Protein AF-A0A7J6RIP7-F1 (afdb_monomer)

Radius of gyration: 43.26 Å; Cα contacts (8 Å, |Δi|>4): 11; chains: 1; bounding box: 64×61×129 Å

Foldseek 3Di:
DDDDPPPPDQPVVNVVVVVVVVVVVPDDVCPVVVVVVVVVVVVVVVVVVVVVVVVCCVVPPDPVVVVVVVVVVVVVVVVVVVVVVVVVVVVVVVVVVVVVDDQVVVDDVPHDRDPVSVD

Solvent-accessible surface area (backbone atoms only — not comparable to full-atom values): 7184 Å² total; per-residue (Å²): 138,88,80,84,82,76,78,75,74,80,49,70,68,58,54,53,49,52,50,50,50,60,53,55,74,69,54,59,93,57,53,70,60,52,52,50,51,49,51,51,52,50,50,50,50,52,52,51,49,52,54,51,54,50,49,52,39,59,72,75,67,55,61,62,63,59,54,50,57,53,50,50,56,51,51,53,52,52,51,53,50,52,51,52,52,51,51,51,54,52,50,53,54,52,52,55,52,57,71,71,59,61,60,70,77,75,41,55,90,96,54,77,80,62,74,88,56,67,123

Mean predicted aligned error: 14.77 Å

Secondary structure (DSSP, 8-state):
-----------HHHHHHHHHHHHHTTS-TTHHHHHHHHHHHHHHHHHHHHHHHHHHHHHHH--HHHHHHHHHHHHHHHHHHHHHHHHHHHHHHHHHHHHH--GGGGSPTTSPPPGGG--

Sequence (119 aa):
MSSTEAVAKPTAAQRFAKMGASIGSNFKPGTFIYSALFGAALGAGVAGADYLLRNIKVRFADKEHLILMSRQRYLEKQAVFYQQLAEDQQMHRLASLAQEYDPVATRMPFALLEDKYRF

Structure (mmCIF, N/CA/C/O backbone):
data_AF-A0A7J6RIP7-F1
#
_entry.id   AF-A0A7J6RIP7-F1
#
loop_
_atom_site.group_PDB
_atom_site.id
_atom_site.type_symbol
_atom_site.label_atom_id
_atom_site.label_alt_id
_atom_site.label_comp_id
_atom_site.label_asym_id
_atom_site.label_entity_id
_atom_site.label_seq_id
_atom_site.pdbx_PDB_ins_code
_atom_site.Cartn_x
_atom_site.Cartn_y
_atom_site.Cartn_z
_atom_site.occupancy
_atom_site.B_iso_or_equiv
_atom_site.auth_seq_id
_atom_site.auth_comp_id
_atom_site.auth_asym_id
_atom_site.auth_atom_id
_atom_site.pdbx_PDB_model_num
ATOM 1 N N . MET A 1 1 ? 12.588 -43.296 -82.627 1.00 37.88 1 MET A N 1
ATOM 2 C CA . MET A 1 1 ? 13.297 -43.586 -81.360 1.00 37.88 1 MET A CA 1
ATOM 3 C C . MET A 1 1 ? 13.945 -42.274 -80.933 1.00 37.88 1 MET A C 1
ATOM 5 O O . MET A 1 1 ? 14.849 -41.828 -81.613 1.00 37.88 1 MET A O 1
ATOM 9 N N . SER A 1 2 ? 13.229 -41.412 -80.211 1.00 43.38 2 SER A N 1
ATOM 10 C CA . SER A 1 2 ? 13.079 -41.369 -78.743 1.00 43.38 2 SER A CA 1
ATOM 11 C C . SER A 1 2 ? 14.347 -40.914 -78.011 1.00 43.38 2 SER A C 1
ATOM 13 O O . SER A 1 2 ? 15.179 -41.744 -77.660 1.00 43.38 2 SER A O 1
ATOM 15 N N . SER A 1 3 ? 14.421 -39.620 -77.704 1.00 39.91 3 SER A N 1
ATOM 16 C CA . SER A 1 3 ? 15.085 -39.106 -76.496 1.00 39.91 3 SER A CA 1
ATOM 17 C C . SER A 1 3 ? 14.772 -37.615 -76.341 1.00 39.91 3 SER A C 1
ATOM 19 O O . SER A 1 3 ? 15.459 -36.735 -76.845 1.00 39.91 3 SER A O 1
ATOM 2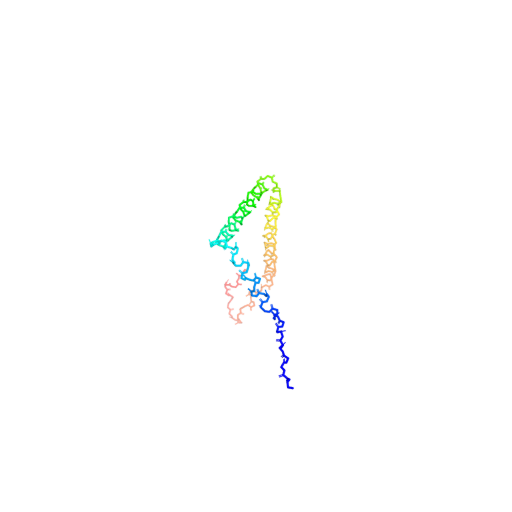1 N N . THR A 1 4 ? 13.666 -37.332 -75.658 1.00 41.09 4 THR A N 1
ATOM 22 C CA . THR A 1 4 ? 13.357 -36.015 -75.101 1.00 41.09 4 THR A CA 1
ATOM 23 C C . THR A 1 4 ? 14.326 -35.730 -73.953 1.00 41.09 4 THR A C 1
ATOM 25 O O . THR A 1 4 ? 14.186 -36.318 -72.879 1.00 41.09 4 THR A O 1
ATOM 28 N N . GLU A 1 5 ? 15.297 -34.838 -74.147 1.00 42.41 5 GLU A N 1
ATOM 29 C CA . GLU A 1 5 ? 16.054 -34.254 -73.037 1.00 42.41 5 GLU A CA 1
ATOM 30 C C . GLU A 1 5 ? 15.128 -33.310 -72.264 1.00 42.41 5 GLU A C 1
ATOM 32 O O . GLU A 1 5 ? 14.867 -32.168 -72.646 1.00 42.41 5 GLU A O 1
ATOM 37 N N . ALA A 1 6 ? 14.562 -33.820 -71.173 1.00 42.50 6 ALA A N 1
ATOM 38 C CA . ALA A 1 6 ? 13.827 -33.013 -70.219 1.00 42.50 6 ALA A CA 1
ATOM 39 C C . ALA A 1 6 ? 14.811 -32.065 -69.518 1.00 42.50 6 ALA A C 1
ATOM 41 O O . ALA A 1 6 ? 15.489 -32.445 -68.564 1.00 42.50 6 ALA A O 1
ATOM 42 N N . VAL A 1 7 ? 14.885 -30.816 -69.983 1.00 52.09 7 VAL A N 1
ATOM 43 C CA . VAL A 1 7 ? 15.550 -29.725 -69.262 1.00 52.09 7 VAL A CA 1
ATOM 44 C C . VAL A 1 7 ? 14.793 -29.516 -67.949 1.00 52.09 7 VAL A C 1
ATOM 46 O O . VAL A 1 7 ? 13.745 -28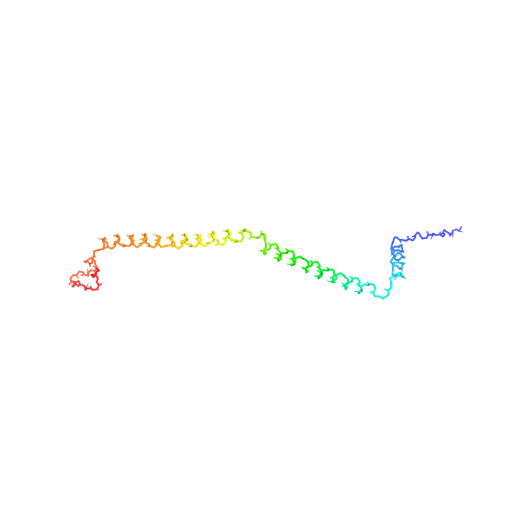.867 -67.901 1.00 52.09 7 VAL A O 1
ATOM 49 N N . ALA A 1 8 ? 15.294 -30.133 -66.878 1.00 55.47 8 ALA A N 1
ATOM 50 C CA . ALA A 1 8 ? 14.724 -30.027 -65.546 1.00 55.47 8 ALA A CA 1
ATOM 51 C C . ALA A 1 8 ? 14.732 -28.554 -65.112 1.00 55.47 8 ALA A C 1
ATOM 53 O O . ALA A 1 8 ? 15.785 -27.952 -64.893 1.00 55.47 8 ALA A O 1
ATOM 54 N N . LYS A 1 9 ? 13.540 -27.952 -65.012 1.00 52.94 9 LYS A N 1
ATOM 55 C CA . LYS A 1 9 ? 13.367 -26.604 -64.460 1.00 52.94 9 LYS A CA 1
ATOM 56 C C . LYS A 1 9 ? 13.974 -26.605 -63.055 1.00 52.94 9 LYS A C 1
ATOM 58 O O . LYS A 1 9 ? 13.563 -27.442 -62.252 1.00 52.94 9 LYS A O 1
ATOM 63 N N . PRO A 1 10 ? 14.917 -25.699 -62.736 1.00 56.84 10 PRO A N 1
ATOM 64 C CA . PRO A 1 10 ? 15.527 -25.680 -61.419 1.00 56.84 10 PRO A CA 1
ATOM 65 C C . PRO A 1 10 ? 14.431 -25.459 -60.383 1.00 56.84 10 PRO A C 1
ATOM 67 O O . PRO A 1 10 ? 13.755 -24.423 -60.388 1.00 56.84 10 PRO A O 1
ATOM 70 N N . THR A 1 11 ? 14.226 -26.468 -59.543 1.00 69.81 11 THR A N 1
ATOM 71 C CA . THR A 1 11 ? 13.192 -26.498 -58.512 1.00 69.81 11 THR A CA 1
ATOM 72 C C . THR A 1 11 ? 13.367 -25.293 -57.592 1.00 69.81 11 THR A C 1
ATOM 74 O O . THR A 1 11 ? 14.492 -24.846 -57.362 1.00 69.81 11 THR A O 1
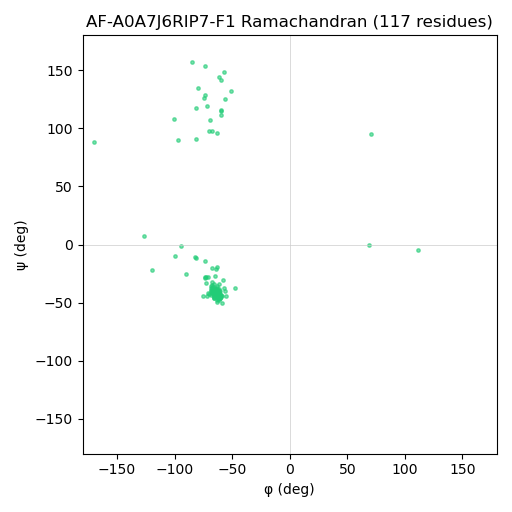ATOM 77 N N . ALA A 1 12 ? 12.276 -24.757 -57.036 1.00 64.12 12 ALA A N 1
ATOM 78 C CA . ALA A 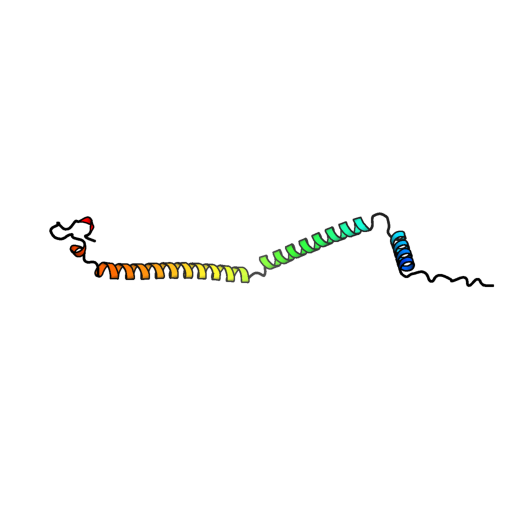1 12 ? 12.316 -23.596 -56.139 1.00 64.12 12 ALA A CA 1
ATOM 79 C C . ALA A 1 12 ? 13.391 -23.740 -55.041 1.00 64.12 12 ALA A C 1
ATOM 81 O O . ALA A 1 12 ? 14.130 -22.795 -54.777 1.00 64.12 12 ALA A O 1
ATOM 82 N N . ALA A 1 13 ? 13.580 -24.953 -54.514 1.00 64.25 13 ALA A N 1
ATOM 83 C CA . ALA A 1 13 ? 14.639 -25.299 -53.566 1.00 64.25 13 ALA A CA 1
ATOM 84 C C . ALA A 1 13 ? 16.067 -24.982 -54.063 1.00 64.25 13 ALA A C 1
ATOM 86 O O . ALA A 1 13 ? 16.880 -24.466 -53.304 1.00 64.25 13 ALA A O 1
ATOM 87 N N . GLN A 1 14 ? 16.379 -25.213 -55.342 1.00 66.38 14 GLN A N 1
ATOM 88 C CA . GLN A 1 14 ? 17.689 -24.897 -55.929 1.00 66.38 14 GLN A CA 1
ATOM 89 C C . GLN A 1 14 ? 17.882 -23.388 -56.133 1.00 66.38 14 GLN A C 1
ATOM 91 O O . GLN A 1 14 ? 19.008 -22.894 -56.071 1.00 66.38 14 GLN A O 1
ATOM 96 N N . ARG A 1 15 ? 16.790 -22.638 -56.339 1.00 65.44 15 ARG A N 1
ATOM 97 C CA . ARG A 1 15 ? 16.818 -21.167 -56.386 1.00 65.44 15 ARG A CA 1
ATOM 98 C C . ARG A 1 15 ? 17.043 -20.579 -54.994 1.00 65.44 15 ARG A C 1
ATOM 100 O O . ARG A 1 15 ? 17.910 -19.725 -54.851 1.00 65.44 15 ARG A O 1
ATOM 107 N N . PHE A 1 16 ? 16.362 -21.098 -53.970 1.00 63.75 16 PHE A N 1
ATOM 108 C CA . PHE A 1 16 ? 16.605 -20.728 -52.571 1.00 63.75 16 PHE A CA 1
ATOM 109 C C . PHE A 1 16 ? 18.019 -21.096 -52.108 1.00 63.75 16 PHE A C 1
ATOM 111 O O . PHE A 1 16 ? 18.663 -20.290 -51.445 1.00 63.75 16 PHE A O 1
ATOM 118 N N . ALA A 1 17 ? 18.547 -22.250 -52.523 1.00 65.81 17 ALA A N 1
ATOM 119 C CA . ALA A 1 17 ? 19.918 -22.656 -52.217 1.00 65.81 17 ALA A CA 1
ATOM 120 C C . ALA A 1 17 ? 20.967 -21.735 -52.869 1.00 65.81 17 ALA A C 1
ATOM 122 O O . ALA A 1 17 ? 21.923 -21.336 -52.210 1.00 65.81 17 ALA A O 1
ATOM 123 N N . LYS A 1 18 ? 20.777 -21.331 -54.135 1.00 62.88 18 LYS A N 1
ATOM 124 C CA . LYS A 1 18 ? 21.670 -20.370 -54.811 1.00 62.88 18 LYS A CA 1
ATOM 125 C C . LYS A 1 18 ? 21.569 -18.960 -54.226 1.00 62.88 18 LYS A C 1
ATOM 127 O O . LYS A 1 18 ? 22.584 -18.278 -54.117 1.00 62.88 18 LYS A O 1
ATOM 132 N N . MET A 1 19 ? 20.375 -18.541 -53.805 1.00 61.41 19 MET A N 1
ATOM 133 C CA . MET A 1 19 ? 20.169 -17.258 -53.132 1.00 61.41 19 MET A CA 1
ATOM 134 C C . MET A 1 19 ? 20.826 -17.256 -51.744 1.00 61.41 19 MET A C 1
ATOM 136 O O . MET A 1 19 ? 21.546 -16.322 -51.415 1.00 61.41 19 MET A O 1
ATOM 140 N N . GLY A 1 20 ? 20.683 -18.343 -50.980 1.00 63.28 20 GLY A N 1
ATOM 141 C CA . GLY A 1 20 ? 21.369 -18.541 -49.700 1.00 63.28 20 GLY A CA 1
ATOM 142 C C . GLY A 1 20 ? 22.893 -18.595 -49.835 1.00 63.28 20 GLY A C 1
ATOM 143 O O . GLY A 1 20 ? 23.592 -17.986 -49.032 1.00 63.28 20 GLY A O 1
ATOM 144 N N . ALA A 1 21 ? 23.417 -19.237 -50.884 1.00 63.62 21 ALA A N 1
ATOM 145 C CA . ALA A 1 21 ? 24.852 -19.276 -51.169 1.00 63.62 21 ALA A CA 1
ATOM 146 C C . ALA A 1 21 ? 25.412 -17.903 -51.585 1.00 63.62 21 ALA A C 1
ATOM 148 O O . ALA A 1 21 ? 26.487 -17.527 -51.130 1.00 63.62 21 ALA A O 1
ATOM 149 N N . SER A 1 22 ? 24.669 -17.126 -52.384 1.00 61.31 22 SER A N 1
ATOM 150 C CA . SER A 1 22 ? 25.060 -15.766 -52.789 1.00 61.31 22 SER A CA 1
ATOM 151 C C . SER A 1 22 ? 24.938 -14.745 -51.654 1.00 61.31 22 SER A C 1
ATOM 153 O O . SER A 1 22 ? 25.645 -13.741 -51.643 1.00 61.31 22 SER A O 1
ATOM 155 N N . ILE A 1 23 ? 24.034 -14.973 -50.702 1.00 62.72 23 ILE A N 1
ATOM 156 C CA . ILE A 1 23 ? 23.911 -14.179 -49.476 1.00 62.72 23 ILE A CA 1
ATOM 157 C C . ILE A 1 23 ? 25.047 -14.553 -48.510 1.00 62.72 23 ILE A C 1
ATOM 159 O O . ILE A 1 23 ? 25.726 -13.676 -47.982 1.00 62.72 23 ILE A O 1
ATOM 163 N N . GLY A 1 24 ? 25.327 -15.849 -48.356 1.00 61.00 24 GLY A N 1
ATOM 164 C CA . GLY A 1 24 ? 26.416 -16.371 -47.531 1.00 61.00 24 GLY A CA 1
ATOM 165 C C . GLY A 1 24 ? 27.811 -15.957 -48.006 1.00 61.00 24 GLY A C 1
ATOM 166 O O . GLY A 1 24 ? 28.662 -15.664 -47.174 1.00 61.00 24 GLY A O 1
ATOM 167 N N . SER A 1 25 ? 28.041 -15.854 -49.319 1.00 62.84 25 SER A N 1
ATOM 168 C CA . SER A 1 25 ? 29.338 -15.451 -49.884 1.00 62.84 25 SER A CA 1
ATOM 169 C C . SER A 1 25 ? 29.660 -13.960 -49.721 1.00 62.84 25 SER A C 1
ATOM 171 O O . SER A 1 25 ? 30.806 -13.567 -49.921 1.00 62.84 25 SER A O 1
ATOM 173 N N . ASN A 1 26 ? 28.668 -13.129 -49.377 1.00 63.62 26 ASN A N 1
ATOM 174 C CA . ASN A 1 26 ? 28.833 -11.687 -49.162 1.00 63.62 26 ASN A CA 1
ATOM 175 C C . ASN A 1 26 ? 28.937 -11.301 -47.677 1.00 63.62 26 ASN A C 1
ATOM 177 O O . ASN A 1 26 ? 29.283 -10.161 -47.359 1.00 63.62 26 ASN A O 1
ATOM 181 N N . PHE A 1 27 ? 28.666 -12.229 -46.755 1.00 63.38 27 PHE A N 1
ATOM 182 C CA . PHE A 1 27 ? 28.858 -11.986 -45.330 1.00 63.38 27 PHE A CA 1
ATOM 183 C C . PHE A 1 27 ? 30.324 -12.190 -44.956 1.00 63.38 27 PHE A C 1
ATOM 185 O O . PHE A 1 27 ? 30.870 -13.288 -45.060 1.00 63.38 27 PHE A O 1
ATOM 192 N N . LYS A 1 28 ? 30.973 -11.117 -44.491 1.00 65.50 28 LYS A N 1
ATOM 193 C CA . LYS A 1 28 ? 32.313 -11.219 -43.905 1.00 65.50 28 LYS A CA 1
ATOM 194 C C . LYS A 1 28 ? 32.251 -12.154 -42.684 1.00 65.50 28 LYS A C 1
ATOM 196 O O . LYS A 1 28 ? 31.280 -12.089 -41.920 1.00 65.50 28 LYS A O 1
ATOM 201 N N . PRO A 1 29 ? 33.265 -13.007 -42.456 1.00 60.62 29 PRO A N 1
ATOM 202 C CA . PRO A 1 29 ? 33.296 -13.859 -41.274 1.00 60.62 29 PRO A CA 1
ATOM 203 C C . PRO A 1 29 ? 33.271 -12.966 -40.026 1.00 60.62 29 PRO A C 1
ATOM 205 O O . PRO A 1 29 ? 34.162 -12.146 -39.824 1.00 60.62 29 PRO A O 1
ATOM 208 N N . GLY A 1 30 ? 32.201 -13.070 -39.232 1.00 66.56 30 GLY A N 1
ATOM 209 C CA . GLY A 1 30 ? 31.992 -12.262 -38.025 1.00 66.56 30 GLY A CA 1
ATOM 210 C C . GLY A 1 30 ? 30.849 -11.241 -38.085 1.00 66.56 30 GLY A C 1
ATOM 211 O O . GLY A 1 30 ? 30.539 -10.656 -37.047 1.00 66.56 30 GLY A O 1
ATOM 212 N N . THR A 1 31 ? 30.163 -11.054 -39.225 1.00 76.94 31 THR A N 1
ATOM 213 C CA . THR A 1 31 ? 29.022 -10.114 -39.314 1.00 76.94 31 THR A CA 1
ATOM 214 C C . THR A 1 31 ? 27.918 -10.427 -38.298 1.00 76.94 31 THR A C 1
ATOM 216 O O . THR A 1 31 ? 27.383 -9.502 -37.696 1.00 76.94 31 THR A O 1
ATOM 219 N N . PHE A 1 32 ? 27.639 -11.707 -38.030 1.00 77.75 32 PHE A N 1
ATOM 220 C CA . PHE A 1 32 ? 26.650 -12.122 -37.027 1.00 77.75 32 PHE A CA 1
ATOM 221 C C . PHE A 1 32 ? 27.025 -11.716 -35.593 1.00 77.75 32 PHE A C 1
ATOM 223 O O . PHE A 1 32 ? 26.173 -11.262 -34.832 1.00 77.75 32 PHE A O 1
ATOM 230 N N . ILE A 1 33 ? 28.304 -11.844 -35.225 1.00 83.88 33 ILE A N 1
ATOM 231 C CA . ILE A 1 33 ? 28.796 -11.468 -33.891 1.00 83.88 33 ILE A CA 1
ATOM 232 C C . ILE A 1 33 ? 28.773 -9.944 -33.753 1.00 83.88 33 ILE A C 1
ATOM 234 O O . ILE A 1 33 ? 28.307 -9.422 -32.743 1.00 83.88 33 ILE A O 1
ATOM 238 N N . TYR A 1 34 ? 29.196 -9.225 -34.795 1.00 83.75 34 TYR A N 1
ATOM 239 C CA . TYR A 1 34 ? 29.135 -7.767 -34.826 1.00 83.75 34 TYR A CA 1
ATOM 240 C C . TYR A 1 34 ? 27.699 -7.247 -34.696 1.00 83.75 34 TYR A C 1
ATOM 242 O O . TYR A 1 34 ? 27.448 -6.366 -33.879 1.00 83.75 34 TYR A O 1
ATOM 250 N N . SER A 1 35 ? 26.737 -7.813 -35.434 1.00 87.62 35 SER A N 1
ATOM 251 C CA . SER A 1 35 ? 25.332 -7.402 -35.334 1.00 87.62 35 SER A CA 1
ATOM 252 C C . SER A 1 35 ? 24.731 -7.704 -33.963 1.00 87.62 35 SER A C 1
ATOM 254 O O . SER A 1 35 ? 23.963 -6.897 -33.447 1.00 87.62 35 SER A O 1
ATOM 256 N N . ALA A 1 36 ? 25.097 -8.836 -33.353 1.00 90.50 36 ALA A N 1
ATOM 257 C CA . ALA A 1 36 ? 24.637 -9.187 -32.013 1.00 90.50 36 ALA A CA 1
ATOM 258 C C . ALA A 1 36 ? 25.186 -8.215 -30.957 1.00 90.50 36 ALA A C 1
ATOM 260 O O . ALA A 1 36 ? 24.426 -7.706 -30.136 1.00 90.50 36 ALA A O 1
ATOM 261 N N . LEU A 1 37 ? 26.483 -7.896 -31.014 1.00 91.38 37 LEU A N 1
ATOM 262 C CA . LEU A 1 37 ? 27.109 -6.937 -30.101 1.00 91.38 37 LEU A CA 1
ATOM 263 C C . LEU A 1 37 ? 26.597 -5.512 -30.320 1.00 91.38 37 LEU A C 1
ATOM 265 O O . LEU A 1 37 ? 26.339 -4.804 -29.351 1.00 91.38 37 LEU A O 1
ATOM 269 N N . PHE A 1 38 ? 26.396 -5.101 -31.572 1.00 93.06 38 PHE A N 1
ATOM 270 C CA . PHE A 1 38 ? 25.806 -3.806 -31.893 1.00 93.06 38 PHE A CA 1
ATOM 271 C C . PHE A 1 38 ? 24.367 -3.707 -31.377 1.00 93.06 38 PHE A C 1
ATOM 273 O O . PHE A 1 38 ? 24.009 -2.712 -30.754 1.00 93.06 38 PHE A O 1
ATOM 280 N N . GLY A 1 39 ? 23.562 -4.759 -31.554 1.00 93.44 39 GLY A N 1
ATOM 281 C CA . GLY A 1 39 ? 22.208 -4.836 -31.005 1.00 93.44 39 GLY A CA 1
ATOM 282 C C . GLY A 1 39 ? 22.190 -4.779 -29.476 1.00 93.44 39 GLY A C 1
ATOM 283 O O . GLY A 1 39 ? 21.389 -4.045 -28.902 1.00 93.44 39 GLY A O 1
ATOM 284 N N . ALA A 1 40 ? 23.110 -5.483 -28.812 1.00 94.25 40 ALA A N 1
ATOM 285 C CA . ALA A 1 40 ? 23.253 -5.433 -27.359 1.00 94.25 40 ALA A CA 1
ATOM 286 C C . ALA A 1 40 ? 23.670 -4.035 -26.866 1.00 94.25 40 ALA A C 1
ATOM 288 O O . ALA A 1 40 ? 23.091 -3.523 -25.908 1.00 94.25 40 ALA A O 1
ATOM 289 N N . ALA A 1 41 ? 24.623 -3.388 -27.541 1.00 94.25 41 ALA A N 1
ATOM 290 C CA . ALA A 1 41 ? 25.070 -2.037 -27.209 1.00 94.25 41 ALA A CA 1
ATOM 291 C C . ALA A 1 41 ? 23.962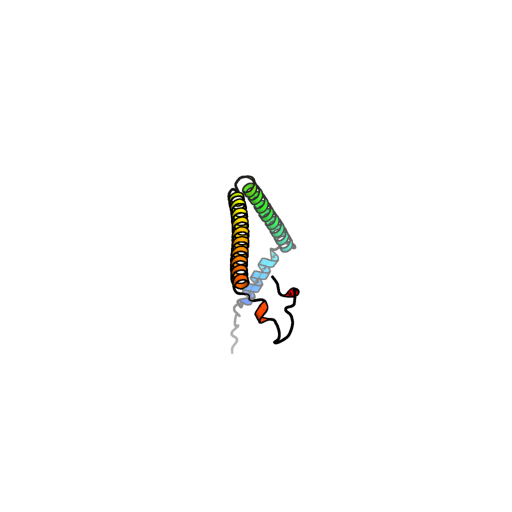 -0.994 -27.419 1.00 94.25 41 ALA A C 1
ATOM 293 O O . ALA A 1 41 ? 23.764 -0.120 -26.576 1.00 94.25 41 ALA A O 1
ATOM 294 N N . LEU A 1 42 ? 23.198 -1.110 -28.508 1.00 96.00 42 LEU A N 1
ATOM 295 C CA . LEU A 1 42 ? 22.061 -0.238 -28.795 1.00 96.00 42 LEU A CA 1
ATOM 296 C C . LEU A 1 42 ? 20.944 -0.455 -27.760 1.00 96.00 42 LEU A C 1
ATOM 298 O O . LEU A 1 42 ? 20.417 0.512 -27.216 1.00 96.00 42 LEU A O 1
ATOM 302 N N . GLY A 1 43 ? 20.653 -1.710 -27.401 1.00 95.12 43 GLY A N 1
ATOM 303 C CA . GLY A 1 43 ? 19.706 -2.045 -26.336 1.00 95.12 43 GLY A CA 1
ATOM 304 C C . GLY A 1 43 ? 20.103 -1.448 -24.983 1.00 95.12 43 GLY A C 1
ATOM 305 O O . GLY A 1 43 ? 19.272 -0.833 -24.315 1.00 95.12 43 GLY A O 1
ATOM 306 N N . ALA A 1 44 ? 21.382 -1.545 -24.612 1.00 96.06 44 ALA A N 1
ATOM 307 C CA . ALA A 1 44 ? 21.906 -0.912 -23.404 1.00 96.06 44 ALA A CA 1
ATOM 308 C C . ALA A 1 44 ? 21.812 0.623 -23.464 1.00 96.06 44 ALA A C 1
ATOM 310 O O . ALA A 1 44 ? 21.442 1.255 -22.475 1.00 96.06 44 ALA A O 1
ATOM 311 N N . GLY A 1 45 ? 22.086 1.223 -24.626 1.00 96.81 45 GLY A N 1
ATOM 312 C CA . GLY A 1 45 ? 21.959 2.664 -24.844 1.00 96.81 45 GLY A CA 1
ATOM 313 C C . GLY A 1 45 ? 20.521 3.167 -24.694 1.00 96.81 45 GLY A C 1
ATOM 314 O O . GLY A 1 45 ? 20.287 4.156 -24.002 1.00 96.81 45 GLY A O 1
ATOM 315 N N . VAL A 1 46 ? 19.549 2.465 -25.283 1.00 96.75 46 VAL A N 1
ATOM 316 C CA . VAL A 1 46 ? 18.121 2.810 -25.176 1.00 96.75 46 VAL A CA 1
ATOM 317 C C . VAL A 1 46 ? 17.628 2.647 -23.743 1.00 96.75 46 VAL A C 1
ATOM 319 O O . VAL A 1 46 ? 16.967 3.546 -23.229 1.00 96.75 46 VAL A O 1
ATOM 322 N N . ALA A 1 47 ? 17.992 1.552 -23.071 1.00 94.62 47 ALA A N 1
ATOM 323 C CA . ALA A 1 47 ? 17.648 1.358 -21.666 1.00 94.62 47 ALA A CA 1
ATOM 324 C C . ALA A 1 47 ? 18.243 2.472 -20.788 1.00 94.62 47 ALA A C 1
ATOM 326 O O . ALA A 1 47 ? 17.542 3.049 -19.961 1.00 94.62 47 ALA A O 1
ATOM 327 N N . GLY A 1 48 ? 19.512 2.830 -21.003 1.00 95.81 48 GLY A N 1
ATOM 328 C CA . GLY A 1 48 ? 20.160 3.935 -20.296 1.00 95.81 48 GLY A CA 1
ATOM 329 C C . GLY A 1 48 ? 19.455 5.276 -20.517 1.00 95.81 48 GLY A C 1
ATOM 330 O O . GLY A 1 48 ? 19.212 6.009 -19.557 1.00 95.81 48 GLY A O 1
ATOM 331 N N . ALA A 1 49 ? 19.071 5.580 -21.759 1.00 95.94 49 ALA A N 1
ATOM 332 C CA . ALA A 1 49 ? 18.323 6.789 -22.089 1.00 95.94 49 ALA A CA 1
ATOM 333 C C . ALA A 1 49 ? 16.937 6.822 -21.420 1.00 95.94 49 ALA A C 1
ATOM 335 O O . ALA A 1 49 ? 16.555 7.860 -20.880 1.00 95.94 49 ALA A O 1
ATOM 336 N N . ASP A 1 50 ? 16.217 5.697 -21.389 1.00 95.88 50 ASP A N 1
ATOM 337 C CA . ASP A 1 50 ? 14.921 5.593 -20.709 1.00 95.88 50 ASP A CA 1
ATOM 338 C C . ASP A 1 50 ? 15.047 5.860 -19.200 1.00 95.88 50 ASP A C 1
ATOM 340 O O . ASP A 1 50 ? 14.306 6.671 -18.639 1.00 95.88 50 ASP A O 1
ATOM 344 N N . TYR A 1 51 ? 16.060 5.283 -18.542 1.00 95.31 51 TYR A N 1
ATOM 345 C CA . TYR A 1 51 ? 16.328 5.556 -17.128 1.00 95.31 51 TYR A CA 1
ATOM 346 C C . TYR A 1 51 ? 16.651 7.028 -16.858 1.00 95.31 51 TYR A C 1
ATOM 348 O O . TYR A 1 51 ? 16.170 7.583 -15.866 1.00 95.31 51 TYR A O 1
ATOM 356 N N . LEU A 1 52 ? 17.428 7.682 -17.725 1.00 95.50 52 LEU A N 1
ATOM 357 C CA . LEU A 1 52 ? 17.736 9.109 -17.592 1.00 95.50 52 LEU A CA 1
ATOM 358 C C . LEU A 1 52 ? 16.485 9.975 -17.766 1.00 95.50 52 LEU A C 1
ATOM 360 O O . LEU A 1 52 ? 16.230 10.854 -16.941 1.00 95.50 52 LEU A O 1
ATOM 364 N N . LEU A 1 53 ? 15.670 9.696 -18.786 1.00 94.62 53 LEU A N 1
ATOM 365 C CA . LEU A 1 53 ? 14.407 10.400 -19.016 1.00 94.62 53 LEU A CA 1
ATOM 366 C C . LEU A 1 53 ? 13.450 10.226 -17.837 1.00 94.62 53 LEU A C 1
ATOM 368 O O . LEU A 1 53 ? 12.853 11.198 -17.367 1.00 94.62 53 LEU A O 1
ATOM 372 N N . ARG A 1 54 ? 13.347 9.009 -17.299 1.00 91.62 54 ARG A N 1
ATOM 373 C CA . ARG A 1 54 ? 12.538 8.734 -16.114 1.00 91.62 54 ARG A CA 1
ATOM 374 C C . ARG A 1 54 ? 13.072 9.461 -14.884 1.00 91.62 54 ARG A C 1
ATOM 376 O O . ARG A 1 54 ? 12.273 10.000 -14.124 1.00 91.62 54 ARG A O 1
ATOM 383 N N . ASN A 1 55 ? 14.390 9.528 -14.699 1.00 92.19 55 ASN A N 1
ATOM 384 C CA . ASN A 1 55 ? 14.996 10.249 -13.580 1.00 92.19 55 ASN A CA 1
ATOM 385 C C . ASN A 1 55 ? 14.658 11.747 -13.630 1.00 92.19 55 ASN A C 1
ATOM 387 O O . ASN A 1 55 ? 14.201 12.310 -12.637 1.00 92.19 55 ASN A O 1
ATOM 391 N N . ILE A 1 56 ? 14.785 12.366 -14.807 1.00 92.88 56 ILE A N 1
ATOM 392 C CA . ILE A 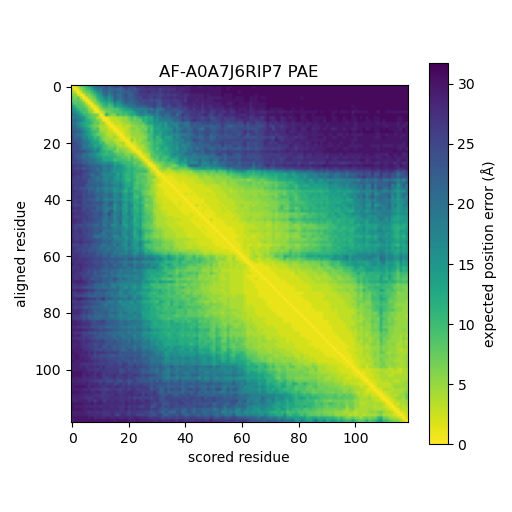1 56 ? 14.414 13.770 -15.027 1.00 92.88 56 ILE A CA 1
ATOM 393 C C . ILE A 1 56 ? 12.917 13.974 -14.763 1.00 92.88 56 ILE A C 1
ATOM 395 O O . ILE A 1 56 ? 12.538 14.898 -14.042 1.00 92.88 56 ILE A O 1
ATOM 399 N N . LYS A 1 57 ? 12.061 13.087 -15.288 1.00 91.81 57 LYS A N 1
ATOM 400 C CA . LYS A 1 57 ? 10.610 13.156 -15.079 1.00 91.81 57 LYS A CA 1
ATOM 401 C C . LYS A 1 57 ? 10.247 13.088 -13.596 1.00 91.81 57 LYS A C 1
ATOM 403 O O . LYS A 1 57 ? 9.509 13.945 -13.122 1.00 91.81 57 LYS A O 1
ATOM 408 N N . VAL A 1 58 ? 10.781 12.110 -12.865 1.00 89.75 58 VAL A N 1
ATOM 409 C CA . VAL A 1 58 ? 10.506 11.935 -11.430 1.00 89.75 58 VAL A CA 1
ATOM 410 C C . VAL A 1 58 ? 11.004 13.136 -10.629 1.00 89.75 58 VAL A C 1
ATOM 412 O O . VAL A 1 58 ? 10.312 13.624 -9.743 1.00 89.75 58 VAL A O 1
ATOM 415 N N . ARG A 1 59 ? 12.188 13.659 -10.958 1.00 87.62 59 ARG A N 1
ATOM 416 C CA . ARG A 1 59 ? 12.806 14.742 -10.191 1.00 87.62 59 ARG A CA 1
ATOM 417 C C . ARG A 1 59 ? 12.124 16.098 -10.376 1.00 87.62 59 ARG A C 1
ATOM 419 O O . ARG A 1 59 ? 12.119 16.888 -9.437 1.00 87.62 59 ARG A O 1
ATOM 426 N N . PHE A 1 60 ? 11.580 16.380 -11.561 1.00 87.44 60 PHE A N 1
ATOM 427 C CA . PHE A 1 60 ? 11.089 17.723 -11.895 1.00 87.44 60 PHE A CA 1
ATOM 428 C C . PHE A 1 60 ? 9.597 17.802 -12.234 1.00 87.44 60 PHE A C 1
ATOM 430 O O . PHE A 1 60 ? 9.016 18.881 -12.125 1.00 87.44 60 PHE A O 1
ATOM 437 N N . ALA A 1 61 ? 8.960 16.700 -12.635 1.00 83.38 61 ALA A N 1
ATOM 438 C CA . ALA A 1 61 ? 7.600 16.709 -13.176 1.00 83.38 61 ALA A CA 1
ATOM 439 C C . ALA A 1 61 ? 6.626 15.747 -12.469 1.00 83.38 61 ALA A C 1
ATOM 441 O O . ALA A 1 61 ? 5.489 15.609 -12.919 1.00 83.38 61 ALA A O 1
ATOM 442 N N . ASP A 1 62 ? 7.021 15.104 -11.367 1.00 82.81 62 ASP A N 1
ATOM 443 C CA . ASP A 1 62 ? 6.163 14.150 -10.657 1.00 82.81 62 ASP A CA 1
ATOM 444 C C . ASP A 1 62 ? 5.432 14.791 -9.469 1.00 82.81 62 ASP A C 1
ATOM 446 O O . ASP A 1 62 ? 5.909 14.835 -8.335 1.00 82.81 62 ASP A O 1
ATOM 450 N N . LYS A 1 63 ? 4.240 15.323 -9.752 1.00 85.44 63 LYS A N 1
ATOM 451 C CA . LYS A 1 63 ? 3.298 15.807 -8.728 1.00 85.44 63 LYS A CA 1
ATOM 452 C C . LYS A 1 63 ? 2.342 14.710 -8.262 1.00 85.44 63 LYS A C 1
ATOM 454 O O . LYS A 1 63 ? 1.830 14.772 -7.145 1.00 85.44 63 LYS A O 1
ATOM 459 N N . GLU A 1 64 ? 2.097 13.718 -9.113 1.00 88.31 64 GLU A N 1
ATOM 460 C CA . GLU A 1 64 ? 1.137 12.643 -8.864 1.00 88.31 64 GLU A CA 1
ATOM 461 C C . GLU A 1 64 ? 1.576 11.779 -7.687 1.00 88.31 64 GLU A C 1
ATOM 463 O O . GLU A 1 64 ? 0.754 11.449 -6.832 1.00 88.31 64 GLU A O 1
ATOM 468 N N . HIS A 1 65 ? 2.876 11.502 -7.572 1.00 87.31 65 HIS A N 1
ATOM 469 C CA . HIS A 1 65 ? 3.422 10.745 -6.454 1.00 87.31 65 HIS A CA 1
ATOM 470 C C . HIS A 1 65 ? 3.065 11.355 -5.088 1.00 87.31 65 HIS A C 1
ATOM 472 O O . HIS A 1 65 ? 2.621 10.646 -4.184 1.00 87.31 65 HIS A O 1
ATOM 478 N N . LEU A 1 66 ? 3.184 12.678 -4.936 1.00 87.69 66 LEU A N 1
ATOM 479 C CA . LEU A 1 66 ? 2.866 13.362 -3.676 1.00 87.69 66 LEU A CA 1
ATOM 480 C C . LEU A 1 66 ? 1.369 13.307 -3.345 1.00 87.69 66 LEU A C 1
ATOM 482 O O . LEU A 1 66 ? 0.996 13.139 -2.181 1.00 87.69 66 LEU A O 1
ATOM 486 N N . ILE A 1 67 ? 0.514 13.419 -4.364 1.00 92.75 67 ILE A N 1
ATOM 487 C CA . ILE A 1 67 ? -0.945 13.330 -4.220 1.00 92.75 67 ILE A CA 1
ATOM 488 C C . ILE A 1 67 ? -1.355 11.909 -3.816 1.00 92.75 67 ILE A C 1
ATOM 490 O O . ILE A 1 67 ? -2.193 11.727 -2.934 1.00 92.75 67 ILE A O 1
ATOM 494 N N . LEU A 1 68 ? -0.748 10.887 -4.418 1.00 94.88 68 LEU A N 1
ATOM 495 C CA . LEU A 1 68 ? -1.026 9.497 -4.067 1.00 94.88 68 LEU A CA 1
ATOM 496 C C . LEU A 1 68 ? -0.570 9.178 -2.641 1.00 94.88 68 LEU A C 1
ATOM 498 O O . LEU A 1 68 ? -1.325 8.573 -1.884 1.00 94.88 68 LEU A O 1
ATOM 502 N N . MET A 1 69 ? 0.605 9.660 -2.233 1.00 93.38 69 MET A N 1
ATOM 503 C CA . MET A 1 69 ? 1.124 9.450 -0.878 1.00 93.38 69 MET A CA 1
ATOM 504 C C . MET A 1 69 ? 0.291 10.145 0.205 1.00 93.38 69 MET A C 1
ATOM 506 O O . MET A 1 69 ? 0.175 9.647 1.328 1.00 93.38 69 MET A O 1
ATOM 510 N N . SER A 1 70 ? -0.293 11.312 -0.076 1.00 94.62 70 SER A N 1
ATOM 511 C CA . SER A 1 70 ? -1.227 11.942 0.866 1.00 94.62 70 SER A CA 1
ATOM 512 C C . SER A 1 70 ? -2.549 11.176 0.935 1.00 94.62 70 SER A C 1
ATOM 514 O O . SER A 1 70 ? -3.050 10.923 2.032 1.00 94.62 70 SER A O 1
ATOM 516 N N . ARG A 1 71 ? -3.071 10.732 -0.215 1.00 97.06 71 ARG A N 1
ATOM 517 C CA . ARG A 1 71 ? -4.307 9.951 -0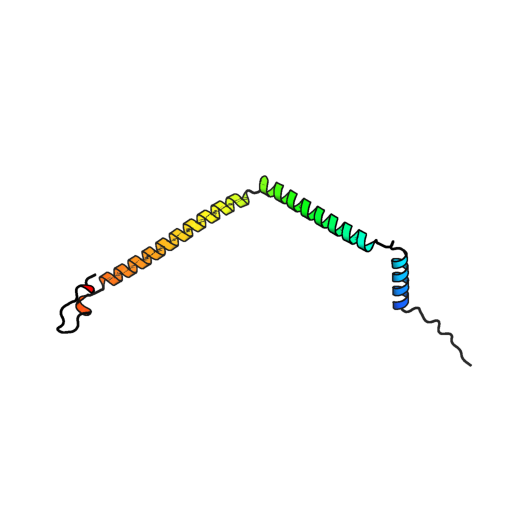.294 1.00 97.06 71 ARG A CA 1
ATOM 518 C C . ARG A 1 71 ? -4.187 8.606 0.415 1.00 97.06 71 ARG A C 1
ATOM 520 O O . ARG A 1 71 ? -5.097 8.238 1.148 1.00 97.06 71 ARG A O 1
ATOM 527 N N . GLN A 1 72 ? -3.070 7.906 0.253 1.00 97.44 72 GLN A N 1
ATOM 528 C CA . GLN A 1 72 ? -2.836 6.627 0.917 1.00 97.44 72 GLN A CA 1
ATOM 529 C C . GLN A 1 72 ? -2.850 6.781 2.444 1.00 97.44 72 GLN A C 1
ATOM 531 O O . GLN A 1 72 ? -3.601 6.085 3.118 1.00 97.44 72 GLN A O 1
ATOM 536 N N . ARG A 1 73 ? -2.133 7.774 2.984 1.00 96.69 73 ARG A N 1
ATOM 537 C CA . ARG A 1 73 ? -2.144 8.064 4.430 1.00 96.69 73 ARG A CA 1
ATOM 538 C C . ARG A 1 73 ? -3.526 8.450 4.954 1.00 96.69 73 ARG A C 1
ATOM 540 O O . ARG A 1 73 ? -3.851 8.168 6.104 1.00 96.69 73 ARG A O 1
ATOM 547 N N . TYR A 1 74 ? -4.337 9.130 4.145 1.00 98.00 74 TYR A N 1
ATOM 548 C CA . TYR A 1 74 ? -5.721 9.429 4.511 1.00 98.00 74 TYR A CA 1
ATOM 549 C C . TYR A 1 74 ? -6.564 8.150 4.607 1.00 98.00 74 TYR A C 1
ATOM 551 O O . TYR A 1 74 ? -7.274 7.960 5.591 1.00 98.00 74 TYR A O 1
ATOM 559 N N . LEU A 1 75 ? -6.435 7.252 3.627 1.00 98.12 75 LEU A N 1
ATOM 560 C CA . LEU A 1 75 ? -7.147 5.973 3.610 1.00 98.12 75 LEU A CA 1
ATOM 561 C C . LEU A 1 75 ? -6.722 5.058 4.763 1.00 98.12 75 LEU A C 1
ATOM 563 O O . LEU A 1 75 ? -7.570 4.413 5.367 1.00 98.12 75 LEU A O 1
ATOM 567 N N . GLU A 1 76 ? -5.438 5.047 5.120 1.00 97.88 76 GLU A N 1
ATOM 568 C CA . GLU A 1 76 ? -4.936 4.302 6.280 1.00 97.88 76 GLU A CA 1
ATOM 569 C C . GLU A 1 76 ? -5.578 4.793 7.583 1.00 97.88 76 GLU A C 1
ATOM 571 O O . GLU A 1 76 ? -6.074 3.990 8.372 1.00 97.88 76 GLU A O 1
ATOM 576 N N . LYS A 1 77 ? -5.660 6.115 7.788 1.00 98.12 77 LYS A N 1
ATOM 577 C CA . LYS A 1 77 ? -6.353 6.690 8.955 1.00 98.12 77 LYS A CA 1
ATOM 578 C C . LYS A 1 77 ? -7.834 6.334 8.971 1.00 98.12 77 LYS A C 1
ATOM 580 O O . LYS A 1 77 ? -8.375 6.012 10.024 1.00 98.12 77 LYS A O 1
ATOM 585 N N . GLN A 1 78 ? -8.479 6.395 7.811 1.00 98.06 78 GLN A N 1
ATOM 586 C CA . GLN A 1 78 ? -9.883 6.036 7.671 1.00 98.06 78 GLN A CA 1
ATOM 587 C C . GLN A 1 78 ? -10.118 4.556 8.010 1.00 98.06 78 GLN A C 1
ATOM 589 O O . GLN A 1 78 ? -11.074 4.240 8.712 1.00 98.06 78 GLN A O 1
ATOM 594 N N . ALA A 1 79 ? -9.236 3.658 7.568 1.00 97.94 79 ALA A N 1
ATOM 595 C CA . ALA A 1 79 ? -9.325 2.234 7.870 1.00 97.94 79 ALA A CA 1
ATOM 596 C C . ALA A 1 79 ? -9.197 1.958 9.376 1.00 97.94 79 ALA A C 1
ATOM 598 O O . ALA A 1 79 ? -10.042 1.265 9.939 1.00 97.94 79 ALA A O 1
ATOM 599 N N . VAL A 1 80 ? -8.199 2.557 10.038 1.00 98.00 80 VAL A N 1
ATOM 600 C CA . VAL A 1 80 ? -8.011 2.417 11.493 1.00 98.00 80 VAL A CA 1
ATOM 601 C C . VAL A 1 80 ? -9.218 2.958 12.261 1.00 98.00 80 VAL A C 1
ATOM 603 O O . VAL A 1 80 ? -9.685 2.315 13.196 1.00 98.00 80 VAL A O 1
ATOM 606 N N . PHE A 1 81 ? -9.768 4.101 11.841 1.00 98.44 81 PHE A N 1
ATOM 607 C CA . PHE A 1 81 ? -10.965 4.670 12.462 1.00 98.44 81 PHE A CA 1
ATOM 608 C C . PHE A 1 81 ? -12.172 3.728 12.370 1.00 98.44 81 PHE A C 1
ATOM 610 O O . PHE A 1 81 ? -12.857 3.505 13.364 1.00 98.44 81 PHE A O 1
ATOM 617 N N . TYR A 1 82 ? -12.428 3.141 11.197 1.00 98.25 82 TYR A N 1
ATOM 618 C CA . TYR A 1 82 ? -13.543 2.204 11.047 1.00 98.25 82 TYR A CA 1
ATOM 619 C C . TYR A 1 82 ? -13.338 0.905 11.816 1.00 98.25 82 TYR A C 1
ATOM 621 O O . TYR A 1 82 ? -14.315 0.336 12.298 1.00 98.25 82 TYR A O 1
ATOM 629 N N . GL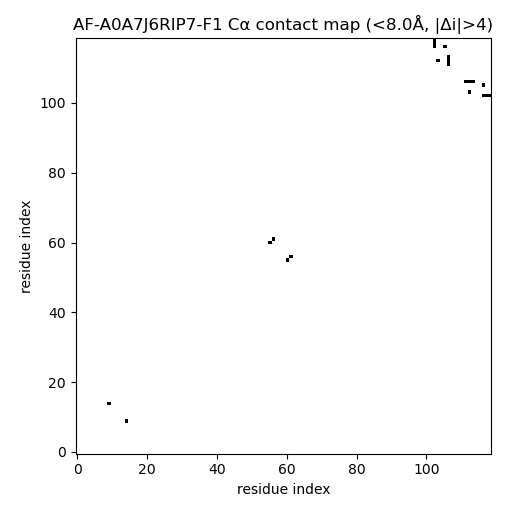N A 1 83 ? -12.095 0.448 11.949 1.00 98.06 83 GLN A N 1
ATOM 630 C CA . GLN A 1 83 ? -11.791 -0.711 12.773 1.00 98.06 83 GLN A CA 1
ATOM 631 C C . GLN A 1 83 ? -12.127 -0.439 14.245 1.00 98.06 83 GLN A C 1
ATOM 633 O O . GLN A 1 83 ? -12.866 -1.213 14.845 1.00 98.06 83 GLN A O 1
ATOM 638 N N . GLN A 1 84 ? -11.665 0.687 14.794 1.00 97.88 84 GLN A N 1
ATOM 639 C CA . GLN A 1 84 ? -11.964 1.080 16.176 1.00 97.88 84 GLN A CA 1
ATOM 640 C C . GLN A 1 84 ? -13.468 1.252 16.401 1.00 97.88 84 GLN A C 1
ATOM 642 O O . GLN A 1 84 ? -14.018 0.727 17.361 1.00 97.88 84 GLN A O 1
ATOM 647 N N . LEU A 1 85 ? -14.162 1.903 15.463 1.00 97.62 85 LEU A N 1
ATOM 648 C CA . LEU A 1 85 ? -15.610 2.068 15.540 1.00 97.62 85 LEU A CA 1
ATOM 649 C C . LEU A 1 85 ? -16.351 0.721 15.552 1.00 97.62 85 LEU A C 1
ATOM 651 O O . LEU A 1 85 ? -17.338 0.565 16.269 1.00 97.62 85 LEU A O 1
ATOM 655 N N . ALA A 1 86 ? -15.900 -0.249 14.755 1.00 97.50 86 ALA A N 1
ATOM 656 C CA . ALA A 1 86 ? -16.492 -1.582 14.735 1.00 97.50 86 ALA A CA 1
ATOM 657 C C . ALA A 1 86 ? -16.232 -2.340 16.047 1.00 97.50 86 ALA A C 1
ATOM 659 O O . ALA A 1 86 ? -17.136 -3.008 16.550 1.00 97.50 86 ALA A O 1
ATOM 660 N N . GLU A 1 87 ? -15.031 -2.214 16.615 1.00 96.88 87 GLU A N 1
ATOM 661 C CA . GLU A 1 87 ? -14.680 -2.784 17.920 1.00 96.88 87 GLU A CA 1
ATOM 662 C C . GLU A 1 87 ? -15.552 -2.180 19.035 1.00 96.88 87 GLU A C 1
ATOM 664 O O . GLU A 1 87 ? -16.179 -2.924 19.789 1.00 96.88 87 GLU A O 1
ATOM 669 N N . ASP A 1 88 ? -15.714 -0.855 19.070 1.00 97.44 88 ASP A N 1
ATOM 670 C CA . ASP A 1 88 ? -16.573 -0.167 20.042 1.00 97.44 88 ASP A CA 1
ATOM 671 C C . ASP A 1 88 ? -18.037 -0.621 19.935 1.00 97.44 88 ASP A C 1
ATOM 673 O O . ASP A 1 88 ? -18.692 -0.913 20.938 1.00 97.44 88 ASP A O 1
ATOM 677 N N . GLN A 1 89 ? -18.559 -0.759 18.713 1.00 97.25 89 GLN A N 1
ATOM 678 C CA . GLN A 1 89 ? -19.914 -1.270 18.483 1.00 97.25 89 GLN A CA 1
ATOM 679 C C . GLN A 1 89 ? -20.091 -2.704 18.997 1.00 97.25 89 GLN A C 1
ATOM 681 O O . GLN A 1 89 ? -21.130 -3.032 19.579 1.00 97.25 89 GLN A O 1
ATOM 686 N N . GLN A 1 90 ? -19.088 -3.565 18.810 1.00 96.44 90 GLN A N 1
ATOM 687 C CA . GLN A 1 90 ? -19.114 -4.924 19.349 1.00 96.44 90 GLN A CA 1
ATOM 688 C C . GLN A 1 90 ? -19.065 -4.917 20.878 1.00 96.44 90 GLN A C 1
ATOM 690 O O . GLN A 1 90 ? -19.836 -5.640 21.509 1.00 96.44 90 GLN A O 1
ATOM 695 N N . MET A 1 91 ? -18.240 -4.060 21.480 1.00 95.50 91 MET A N 1
ATOM 696 C CA . MET A 1 91 ? -18.165 -3.914 22.934 1.00 95.50 91 MET A CA 1
ATOM 697 C C . MET A 1 91 ? -19.483 -3.423 23.532 1.00 95.50 91 MET A C 1
ATOM 699 O O . MET A 1 91 ? -19.935 -3.973 24.534 1.00 95.50 91 MET A O 1
ATOM 703 N N . HIS A 1 92 ? -20.158 -2.463 22.895 1.00 95.81 92 HIS A N 1
ATOM 704 C CA . HIS A 1 92 ? -21.487 -2.021 23.325 1.00 95.81 92 HIS A CA 1
ATOM 705 C C . HIS A 1 92 ? -22.526 -3.143 23.266 1.00 95.81 92 HIS A C 1
ATOM 707 O O . HIS A 1 92 ? -23.346 -3.271 24.176 1.00 95.81 92 HIS A O 1
ATOM 713 N N . ARG A 1 93 ? -22.468 -3.998 22.241 1.00 94.44 93 ARG A N 1
ATOM 714 C CA . ARG A 1 93 ? -23.337 -5.177 22.143 1.00 94.44 93 ARG A CA 1
ATOM 715 C C . ARG A 1 93 ? -23.037 -6.217 23.227 1.00 94.44 93 ARG A C 1
ATOM 717 O O . ARG A 1 93 ? -23.955 -6.833 23.756 1.00 94.44 93 ARG A O 1
ATOM 724 N N . LEU A 1 94 ? -21.770 -6.438 23.565 1.00 93.12 94 LEU A N 1
ATOM 725 C CA . LEU A 1 94 ? -21.409 -7.341 24.662 1.00 93.12 94 LEU A CA 1
ATOM 726 C C . LEU A 1 94 ? -21.839 -6.766 26.017 1.00 93.12 94 LEU A C 1
ATOM 728 O O . LEU A 1 94 ? -22.344 -7.502 26.860 1.00 93.12 94 LEU A O 1
ATOM 732 N N . ALA A 1 95 ? -21.723 -5.450 26.198 1.00 92.81 95 ALA A N 1
ATOM 733 C CA . ALA A 1 95 ? -22.198 -4.765 27.392 1.00 92.81 95 ALA A CA 1
ATOM 734 C C . ALA A 1 95 ? -23.722 -4.884 27.564 1.00 92.81 95 ALA A C 1
ATOM 736 O O . ALA A 1 95 ? -24.180 -5.077 28.686 1.00 92.81 95 ALA A O 1
ATOM 737 N N . SER A 1 96 ? -24.512 -4.833 26.482 1.00 93.62 96 SER A N 1
ATOM 738 C CA . SER A 1 96 ? -25.962 -5.054 26.584 1.00 93.62 96 SER A CA 1
ATOM 739 C C . SER A 1 96 ? -26.305 -6.491 26.989 1.00 93.62 96 SER A C 1
ATOM 741 O O . SER A 1 96 ? -27.210 -6.690 27.786 1.00 93.62 96 SER A O 1
ATOM 743 N N . LEU A 1 97 ? -25.551 -7.491 26.519 1.00 90.25 97 LEU A N 1
ATOM 744 C CA . LEU A 1 97 ? -25.733 -8.885 26.953 1.00 90.25 97 LEU A CA 1
ATOM 745 C C . LEU A 1 97 ? -25.348 -9.092 28.423 1.00 90.25 97 LEU A C 1
ATOM 747 O O . LEU A 1 97 ? -25.991 -9.864 29.125 1.00 90.25 97 LEU A O 1
ATOM 751 N N . ALA A 1 98 ? -24.327 -8.384 28.908 1.00 88.25 98 ALA A N 1
ATOM 752 C CA . ALA A 1 98 ? -23.958 -8.420 30.320 1.00 88.25 98 ALA A CA 1
ATOM 753 C C . ALA A 1 98 ? -25.052 -7.830 31.229 1.00 88.25 98 ALA A C 1
ATOM 755 O O . ALA A 1 98 ? -25.174 -8.252 32.372 1.00 88.25 98 ALA A O 1
ATOM 756 N N . GLN A 1 99 ? -25.881 -6.903 30.733 1.00 88.88 99 GLN A N 1
ATOM 757 C CA . GLN A 1 99 ? -27.040 -6.402 31.488 1.00 88.88 99 GLN A CA 1
ATOM 758 C C . GLN A 1 99 ? -28.157 -7.444 31.622 1.00 88.88 99 GLN A C 1
ATOM 760 O O . GLN A 1 99 ? -28.912 -7.407 32.589 1.00 88.88 99 GLN A O 1
A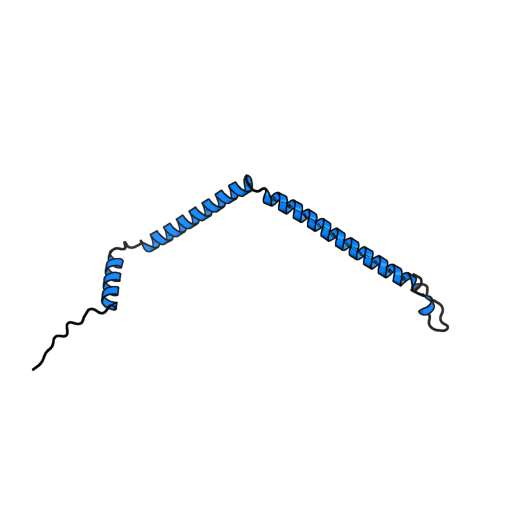TOM 765 N N . GLU A 1 100 ? -28.267 -8.370 30.669 1.00 88.38 100 GLU A N 1
ATOM 766 C CA . GLU A 1 100 ? -29.233 -9.474 30.712 1.00 88.38 100 GLU A CA 1
ATOM 767 C C . GLU A 1 100 ? -28.746 -10.652 31.574 1.00 88.38 100 GLU A C 1
ATOM 769 O O . GLU A 1 100 ? -29.512 -11.572 31.862 1.00 88.38 100 GLU A O 1
ATOM 774 N N . TYR A 1 101 ? -27.474 -10.654 31.980 1.00 88.94 101 TYR A N 1
ATOM 775 C CA . TYR A 1 101 ? -26.878 -11.750 32.729 1.00 88.94 101 TYR A CA 1
ATOM 776 C C . TYR A 1 101 ? -27.399 -11.803 34.172 1.00 88.94 101 TYR A C 1
ATOM 778 O O . TYR A 1 101 ? -27.176 -10.892 34.969 1.00 88.94 101 TYR A O 1
ATOM 786 N N . ASP A 1 102 ? -28.046 -12.917 34.523 1.00 87.56 102 ASP A N 1
ATOM 787 C CA . ASP A 1 102 ? -28.434 -13.238 35.896 1.00 87.56 102 ASP A CA 1
ATOM 788 C C . ASP A 1 102 ? -27.440 -14.243 36.513 1.00 87.56 102 ASP A C 1
ATOM 790 O O . ASP A 1 102 ? -27.459 -15.429 36.158 1.00 87.56 102 ASP A O 1
ATOM 794 N N . PRO A 1 103 ? -26.586 -13.822 37.467 1.00 86.12 103 PRO A N 1
ATOM 795 C CA . PRO A 1 103 ? -25.629 -14.716 38.111 1.00 86.12 103 PRO A CA 1
ATOM 796 C C . PRO A 1 103 ? -26.301 -15.770 38.998 1.00 86.12 103 PRO A C 1
ATOM 798 O O . PRO A 1 103 ? -25.688 -16.788 39.300 1.00 86.12 103 PRO A O 1
ATOM 801 N N . VAL A 1 104 ? -27.548 -15.569 39.434 1.00 83.69 104 VAL A N 1
ATOM 802 C CA . VAL A 1 104 ? -28.246 -16.528 40.304 1.00 83.69 104 VAL A CA 1
ATOM 803 C C . VAL A 1 104 ? -28.676 -17.768 39.523 1.00 83.69 104 VAL A C 1
ATOM 805 O O . VAL A 1 104 ? -28.718 -18.861 40.092 1.00 83.69 104 VAL A O 1
ATOM 808 N N . ALA A 1 105 ? -28.925 -17.625 38.219 1.00 85.44 105 ALA A N 1
ATOM 809 C CA . ALA A 1 105 ? -29.315 -18.723 37.340 1.00 85.44 105 ALA A CA 1
ATOM 810 C C . ALA A 1 105 ? -28.226 -19.801 37.185 1.00 85.44 105 ALA A C 1
ATOM 812 O O . ALA A 1 105 ? -28.541 -20.939 36.841 1.00 85.44 105 ALA A O 1
ATOM 813 N N . THR A 1 106 ? -26.954 -19.489 37.465 1.00 83.69 106 THR A N 1
ATOM 814 C CA . THR A 1 106 ? -25.854 -20.469 37.388 1.00 83.69 106 THR A CA 1
ATOM 815 C C . THR A 1 106 ? -25.755 -21.363 38.626 1.00 83.69 106 THR A C 1
ATOM 817 O O . THR A 1 106 ? -25.045 -22.371 38.616 1.00 83.69 106 THR A O 1
ATOM 820 N N . ARG A 1 107 ? -26.473 -21.026 39.704 1.00 84.31 107 ARG A N 1
ATOM 821 C CA . ARG A 1 107 ? -26.452 -21.766 40.966 1.00 84.31 107 ARG A CA 1
ATOM 822 C C . ARG A 1 107 ? -27.234 -23.071 40.837 1.00 84.31 107 ARG A C 1
ATOM 824 O O . ARG A 1 107 ? -28.426 -23.069 40.537 1.00 84.31 107 ARG A O 1
ATOM 831 N N . MET A 1 108 ? -26.592 -24.188 41.172 1.00 84.31 108 MET A N 1
ATOM 832 C CA . MET A 1 108 ? -27.292 -25.465 41.323 1.00 84.31 108 MET A CA 1
ATOM 833 C C . MET A 1 108 ? -28.336 -25.369 42.450 1.00 84.31 108 MET A C 1
ATOM 835 O O . MET A 1 108 ? -28.081 -24.711 43.467 1.00 84.31 108 MET A O 1
ATOM 839 N N . PRO A 1 109 ? -29.503 -26.028 42.328 1.00 86.19 109 PRO A N 1
ATOM 840 C CA . PRO A 1 109 ? -30.488 -26.057 43.402 1.00 86.19 109 PRO A CA 1
ATOM 841 C C . PRO A 1 109 ? -29.833 -26.480 44.725 1.00 86.19 109 PRO A C 1
ATOM 843 O O . PRO A 1 109 ? -29.090 -27.456 44.768 1.00 86.19 109 PRO A O 1
ATOM 846 N N . PHE A 1 110 ? -30.099 -25.728 45.796 1.00 85.38 110 PHE A N 1
ATOM 847 C CA . PHE A 1 110 ? -29.552 -25.929 47.152 1.00 85.38 110 PHE A CA 1
ATOM 848 C C . PHE A 1 110 ? -28.046 -25.661 47.356 1.00 85.38 110 PHE A C 1
ATOM 850 O O . PHE A 1 110 ? -27.585 -25.744 48.491 1.00 85.38 110 PHE A O 1
ATOM 857 N N . ALA A 1 111 ? -27.289 -25.264 46.328 1.00 84.38 111 ALA A N 1
ATOM 858 C CA . ALA A 1 111 ? -25.907 -24.799 46.492 1.00 84.38 111 ALA A CA 1
ATOM 859 C C . ALA A 1 111 ? -25.851 -23.300 46.847 1.00 84.38 111 ALA A C 1
ATOM 861 O O . ALA A 1 111 ? -26.790 -22.560 46.553 1.00 84.38 111 ALA A O 1
ATOM 862 N N . LEU A 1 112 ? -24.767 -22.835 47.475 1.00 83.25 112 LEU A N 1
ATOM 863 C CA . LEU A 1 112 ? -24.489 -21.400 47.650 1.00 83.25 112 LEU A CA 1
ATOM 864 C C . LEU A 1 112 ? -24.034 -20.790 46.315 1.00 83.25 112 LEU A C 1
ATOM 866 O O . LEU A 1 112 ? -23.503 -21.494 45.459 1.00 83.25 112 LEU A O 1
ATOM 870 N N . LEU A 1 113 ? -24.259 -19.488 46.126 1.00 81.12 113 LEU A N 1
ATOM 871 C CA . LEU A 1 113 ? -23.765 -18.785 44.941 1.00 81.12 113 LEU A CA 1
ATOM 872 C C . LEU A 1 113 ? -22.250 -18.575 45.061 1.00 81.12 113 LEU A C 1
ATOM 874 O O . LEU A 1 113 ? -21.781 -18.060 46.074 1.00 81.12 113 LEU A O 1
ATOM 878 N N . GLU A 1 114 ? -21.499 -18.960 44.033 1.00 83.38 114 GLU A N 1
ATOM 879 C CA . GLU A 1 114 ? -20.052 -18.743 43.981 1.00 83.38 114 GLU A CA 1
ATOM 880 C C . GLU A 1 114 ? -19.731 -17.298 43.563 1.00 83.38 114 GLU A C 1
ATOM 882 O O . GLU A 1 114 ? -20.270 -16.796 42.575 1.00 83.38 114 GLU A O 1
ATOM 887 N N . ASP A 1 115 ? -18.790 -16.649 44.260 1.00 83.62 115 ASP A N 1
ATOM 888 C CA . ASP A 1 115 ? -18.372 -15.266 43.962 1.00 83.62 115 ASP A CA 1
ATOM 889 C C . ASP A 1 115 ? -17.741 -15.105 42.568 1.00 83.62 115 ASP A C 1
ATOM 891 O O . ASP A 1 115 ? -17.733 -14.009 42.018 1.00 83.62 115 ASP A O 1
ATOM 895 N N . LYS A 1 116 ? -17.279 -16.197 41.945 1.00 85.00 116 LYS A N 1
ATOM 896 C CA . LYS A 1 116 ? -16.722 -16.204 40.582 1.00 85.00 116 LYS A CA 1
ATOM 897 C C . LYS A 1 116 ? -17.699 -15.677 39.523 1.00 85.00 116 LYS A C 1
ATOM 899 O O . LYS A 1 116 ? -17.262 -15.154 38.503 1.00 85.00 116 LYS A O 1
ATOM 904 N N . TYR A 1 117 ? -18.999 -15.863 39.731 1.00 83.06 117 TYR A N 1
ATOM 905 C CA . TYR A 1 117 ? -20.027 -15.526 38.744 1.00 83.06 117 TYR A CA 1
ATOM 906 C C . TYR A 1 117 ? -20.620 -14.133 38.942 1.00 83.06 117 TYR A C 1
ATOM 908 O O . TYR A 1 117 ? -21.466 -13.735 38.145 1.00 83.06 117 TYR A O 1
ATOM 916 N N . ARG A 1 118 ? -20.186 -13.399 39.975 1.00 69.38 118 ARG A N 1
ATOM 917 C CA . ARG A 1 118 ? -20.534 -11.994 40.194 1.00 69.38 118 ARG A CA 1
ATOM 918 C C . ARG A 1 118 ? -19.630 -11.122 39.319 1.00 69.38 118 ARG A C 1
ATOM 920 O O . ARG A 1 118 ? -18.521 -10.782 39.722 1.00 69.38 118 ARG A O 1
ATOM 927 N N . PHE A 1 119 ? -20.100 -10.849 38.104 1.00 62.16 119 PHE A N 1
ATOM 928 C CA . PHE A 1 119 ? -19.594 -9.756 37.273 1.00 62.16 119 PHE A CA 1
ATOM 929 C C . PHE A 1 119 ? -20.124 -8.413 37.778 1.00 62.16 119 PHE A C 1
ATOM 931 O O . PHE A 1 119 ? -21.255 -8.399 38.318 1.00 62.16 119 PHE A O 1
#

Organism: Perkinsus olseni (NCBI:txid32597)

pLDDT: mean 82.58, std 16.06, range [37.88, 98.44]